Protein AF-A0A6B2ASC5-F1 (afdb_monomer)

Structure (mmCIF, N/CA/C/O backbone):
data_AF-A0A6B2ASC5-F1
#
_entry.id   AF-A0A6B2ASC5-F1
#
loop_
_atom_site.group_PDB
_atom_site.id
_atom_site.type_symbol
_atom_site.label_atom_id
_atom_site.label_alt_id
_atom_site.label_comp_id
_atom_site.label_asym_id
_atom_site.label_entity_id
_atom_site.label_seq_id
_atom_site.pdbx_PDB_ins_code
_atom_site.Cartn_x
_atom_site.Cartn_y
_atom_site.Cartn_z
_atom_site.occupancy
_atom_site.B_iso_or_equiv
_atom_site.auth_seq_id
_atom_site.auth_comp_id
_atom_site.auth_asym_id
_atom_site.auth_atom_id
_atom_site.pdbx_PDB_model_num
ATOM 1 N N . MET A 1 1 ? -7.162 -4.158 -18.419 1.00 43.94 1 MET A N 1
ATOM 2 C CA . MET A 1 1 ? -6.405 -4.932 -17.414 1.00 43.94 1 MET A CA 1
ATOM 3 C C . MET A 1 1 ? -6.646 -4.319 -16.042 1.00 43.94 1 MET A C 1
ATOM 5 O O . MET A 1 1 ? -6.363 -3.135 -15.864 1.00 43.94 1 MET A O 1
ATOM 9 N N . ASN A 1 2 ? -7.225 -5.078 -15.110 1.00 59.09 2 ASN A N 1
ATOM 10 C CA . ASN A 1 2 ? -7.170 -4.723 -13.693 1.00 59.09 2 ASN A CA 1
ATOM 11 C C . ASN A 1 2 ? -5.819 -5.207 -13.177 1.00 59.09 2 ASN A C 1
ATOM 13 O O . ASN A 1 2 ? -5.528 -6.397 -13.220 1.00 59.09 2 ASN A O 1
ATOM 17 N N . SER A 1 3 ? -4.963 -4.257 -12.816 1.00 81.31 3 SER A N 1
ATOM 18 C CA . SER A 1 3 ? -3.687 -4.556 -12.181 1.00 81.31 3 SER A CA 1
ATOM 19 C C . SER A 1 3 ? -3.972 -4.977 -10.741 1.00 81.31 3 SER A C 1
ATOM 21 O O . SER A 1 3 ? -4.785 -4.328 -10.086 1.00 81.31 3 SER A O 1
ATOM 23 N N . ILE A 1 4 ? -3.291 -6.004 -10.229 1.00 89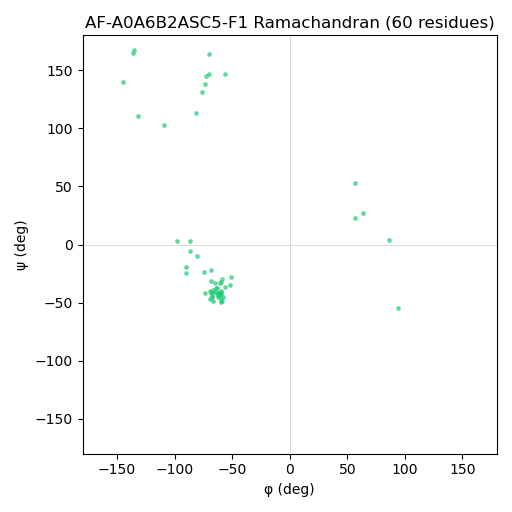.50 4 ILE A N 1
ATOM 24 C CA . ILE A 1 4 ? -3.415 -6.456 -8.830 1.00 89.50 4 ILE A CA 1
ATOM 25 C C . ILE A 1 4 ? -3.245 -5.304 -7.823 1.00 89.50 4 ILE A C 1
ATOM 27 O O . ILE A 1 4 ? -3.842 -5.297 -6.750 1.00 89.50 4 ILE A O 1
ATOM 31 N N . TYR A 1 5 ? -2.483 -4.272 -8.195 1.00 90.00 5 TYR A N 1
ATOM 32 C CA . TYR A 1 5 ? -2.316 -3.065 -7.392 1.00 90.00 5 TYR A CA 1
ATOM 33 C C . TYR A 1 5 ? -3.593 -2.220 -7.294 1.00 90.00 5 TYR A C 1
ATOM 35 O O . TYR A 1 5 ? -3.811 -1.572 -6.276 1.00 90.00 5 TYR A O 1
ATOM 43 N N . LYS A 1 6 ? -4.454 -2.219 -8.320 1.00 92.19 6 LYS A N 1
ATOM 44 C CA . LYS A 1 6 ? -5.771 -1.562 -8.263 1.00 92.19 6 LYS A CA 1
ATOM 45 C C . LYS A 1 6 ? -6.704 -2.296 -7.311 1.00 92.19 6 LYS A C 1
ATOM 47 O O . LYS A 1 6 ? -7.396 -1.636 -6.544 1.00 92.19 6 LYS A O 1
ATOM 52 N N . ASP A 1 7 ? -6.669 -3.625 -7.316 1.00 93.38 7 ASP A N 1
ATOM 53 C CA . ASP A 1 7 ? -7.455 -4.440 -6.388 1.00 93.38 7 ASP A CA 1
ATOM 54 C C . ASP A 1 7 ? -6.966 -4.255 -4.945 1.00 93.38 7 ASP A C 1
ATOM 56 O O . ASP A 1 7 ? -7.774 -4.108 -4.031 1.00 93.38 7 ASP A O 1
ATOM 60 N N . LEU A 1 8 ? -5.648 -4.154 -4.739 1.00 93.12 8 LEU A N 1
ATOM 61 C CA . LEU A 1 8 ? -5.064 -3.826 -3.437 1.00 93.12 8 LEU A CA 1
ATOM 62 C C . LEU A 1 8 ? -5.518 -2.444 -2.945 1.00 93.12 8 LEU A C 1
ATOM 64 O 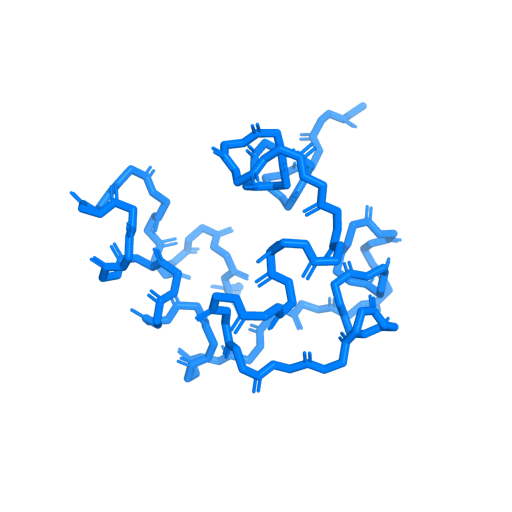O . LEU A 1 8 ? -5.874 -2.278 -1.780 1.00 93.12 8 LEU A O 1
ATOM 68 N N . VAL A 1 9 ? -5.538 -1.453 -3.839 1.00 94.50 9 VAL A N 1
ATOM 69 C CA . VAL A 1 9 ? -6.037 -0.109 -3.525 1.00 94.50 9 VAL A CA 1
ATOM 70 C C . VAL A 1 9 ? -7.525 -0.129 -3.202 1.00 94.50 9 VAL A C 1
ATOM 72 O O . VAL A 1 9 ? -7.937 0.532 -2.256 1.00 94.50 9 VAL A O 1
ATOM 75 N N . ALA A 1 10 ? -8.323 -0.901 -3.938 1.00 95.19 10 ALA A N 1
ATOM 76 C CA . ALA A 1 10 ? -9.742 -1.069 -3.654 1.00 95.19 10 ALA A CA 1
ATOM 77 C C . ALA A 1 10 ? -9.976 -1.757 -2.298 1.00 95.19 10 ALA A C 1
ATOM 79 O O . ALA A 1 10 ? -10.874 -1.353 -1.565 1.00 95.19 10 ALA A O 1
ATOM 80 N N . PHE A 1 11 ? -9.134 -2.728 -1.923 1.00 94.94 11 PHE A N 1
ATOM 81 C CA . PHE A 1 11 ? -9.190 -3.396 -0.620 1.00 94.94 11 PHE A CA 1
ATOM 82 C C . PHE A 1 11 ? -8.958 -2.422 0.543 1.00 94.94 11 PHE A C 1
ATOM 84 O O . PHE A 1 11 ? -9.663 -2.474 1.548 1.00 94.94 11 PHE A O 1
ATOM 91 N N . PHE A 1 12 ? -7.995 -1.506 0.408 1.00 94.38 12 PHE A N 1
ATOM 92 C CA . PHE A 1 12 ? -7.737 -0.466 1.411 1.00 94.38 12 PHE A CA 1
ATOM 93 C C . PHE A 1 12 ? -8.587 0.804 1.225 1.00 94.38 12 PHE A C 1
ATOM 95 O O . PHE A 1 12 ? -8.534 1.701 2.064 1.00 94.38 12 PHE A O 1
ATOM 102 N N . GLY A 1 13 ? -9.368 0.895 0.148 1.00 95.94 13 GLY A N 1
ATOM 103 C CA . GLY A 1 13 ? -10.255 2.008 -0.193 1.00 95.94 13 GLY A CA 1
ATOM 104 C C . GLY A 1 1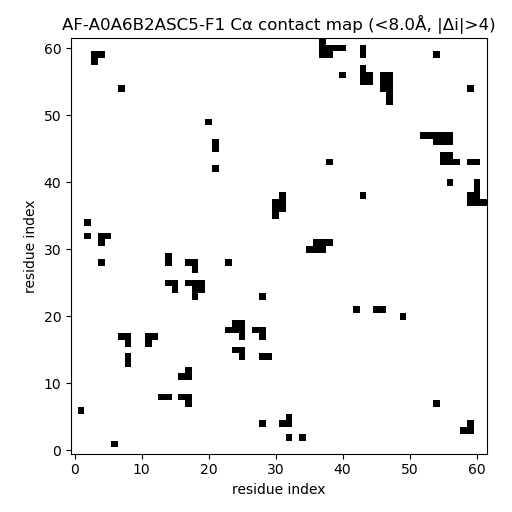3 ? -9.628 3.056 -1.119 1.00 95.94 13 GLY A C 1
ATOM 105 O O . GLY A 1 13 ? -10.190 3.356 -2.172 1.00 95.94 13 GLY A O 1
ATOM 106 N N . THR A 1 14 ? -8.474 3.625 -0.757 1.00 96.00 14 THR A N 1
ATOM 107 C CA . THR A 1 14 ? -7.802 4.668 -1.558 1.00 96.00 14 THR A CA 1
ATOM 108 C C . THR A 1 14 ? -6.297 4.441 -1.669 1.00 96.00 14 THR A C 1
ATOM 110 O O . THR A 1 14 ? -5.699 3.662 -0.920 1.00 96.00 14 THR A O 1
ATOM 113 N N . GLN A 1 15 ? -5.647 5.127 -2.618 1.00 94.88 15 GLN A N 1
ATOM 114 C CA . GLN A 1 15 ? -4.187 5.061 -2.756 1.00 94.88 15 GLN A CA 1
ATOM 115 C C . GLN A 1 15 ? -3.477 5.650 -1.532 1.00 94.88 15 GLN A C 1
ATOM 117 O O . GLN A 1 15 ? -2.422 5.154 -1.154 1.00 94.88 15 GLN A O 1
ATOM 122 N N . GLU A 1 16 ? -4.065 6.665 -0.898 1.00 96.75 16 GLU A N 1
ATOM 123 C CA . GLU A 1 16 ? -3.549 7.292 0.325 1.00 96.75 16 GLU A CA 1
ATOM 124 C C . GLU A 1 16 ? -3.659 6.335 1.512 1.00 96.75 16 GLU A C 1
ATOM 126 O O . GLU A 1 16 ? -2.672 6.106 2.205 1.00 96.75 16 GLU A O 1
ATOM 131 N N . ALA A 1 17 ? -4.815 5.684 1.684 1.00 96.88 17 ALA A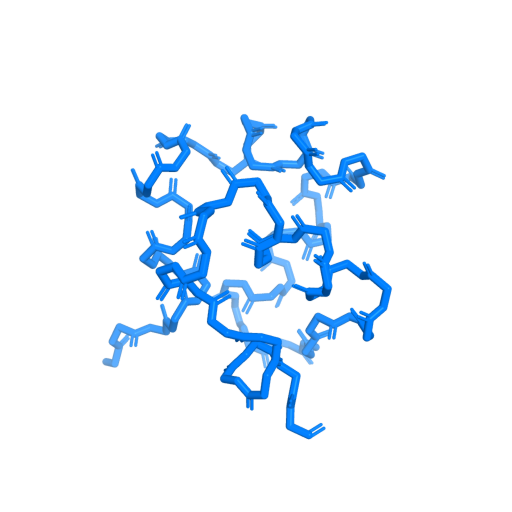 N 1
ATOM 132 C CA . ALA A 1 17 ? -5.003 4.670 2.718 1.00 96.88 17 ALA A CA 1
ATOM 133 C C . ALA A 1 17 ? -4.047 3.485 2.516 1.00 96.88 17 ALA A C 1
ATOM 135 O O . ALA A 1 17 ? -3.417 3.013 3.459 1.00 96.88 17 ALA A O 1
ATOM 136 N N . THR A 1 18 ? -3.872 3.040 1.270 1.00 96.00 18 THR A N 1
ATOM 137 C CA . THR A 1 18 ? -2.899 1.993 0.922 1.00 96.00 18 THR A CA 1
ATOM 138 C C . THR A 1 18 ? -1.479 2.415 1.292 1.00 96.00 18 THR A C 1
ATOM 140 O O . THR A 1 18 ? -0.742 1.648 1.906 1.00 96.00 18 THR A O 1
ATOM 143 N N . ALA A 1 19 ? -1.094 3.642 0.947 1.00 95.69 19 ALA A N 1
ATOM 144 C CA . ALA A 1 19 ? 0.225 4.192 1.229 1.00 95.69 19 ALA A CA 1
ATOM 145 C C . ALA A 1 19 ? 0.497 4.273 2.738 1.00 95.69 19 ALA A C 1
ATOM 147 O O . ALA A 1 19 ? 1.538 3.802 3.202 1.00 95.69 19 ALA A O 1
ATOM 148 N N . GLU A 1 20 ? -0.478 4.754 3.511 1.00 96.62 20 GLU A N 1
ATOM 149 C CA . GLU A 1 20 ? -0.418 4.806 4.971 1.00 96.62 20 GLU A CA 1
ATOM 150 C C . GLU A 1 20 ? -0.243 3.406 5.577 1.00 96.62 20 GLU A C 1
ATOM 152 O O . GLU A 1 20 ? 0.677 3.174 6.368 1.00 96.62 20 GLU A O 1
ATOM 157 N N . LYS A 1 21 ? -1.065 2.434 5.156 1.00 95.25 21 LYS A N 1
ATOM 158 C CA . LYS A 1 21 ? -0.996 1.046 5.642 1.00 95.25 21 LYS A CA 1
ATOM 159 C C . LYS A 1 21 ? 0.345 0.394 5.313 1.00 95.25 21 LYS A C 1
ATOM 161 O O . LYS A 1 21 ? 0.928 -0.283 6.161 1.00 95.25 21 LYS A O 1
ATOM 166 N N . LEU A 1 22 ? 0.862 0.619 4.107 1.00 93.88 22 LEU A N 1
ATOM 167 C CA . LEU A 1 22 ? 2.132 0.056 3.646 1.00 93.88 22 LEU A CA 1
ATOM 168 C C . LEU A 1 22 ? 3.366 0.828 4.150 1.00 93.88 22 LEU A C 1
ATOM 170 O O . LEU A 1 22 ? 4.490 0.315 4.049 1.00 93.88 22 LEU A O 1
ATOM 174 N N . LYS A 1 23 ? 3.159 2.004 4.759 1.00 95.06 23 LYS A N 1
ATOM 175 C CA . LYS A 1 23 ? 4.189 2.952 5.211 1.00 95.06 23 LYS A CA 1
ATOM 176 C C . LYS A 1 23 ? 5.111 3.385 4.070 1.00 95.06 23 LYS A C 1
ATOM 178 O O . LYS A 1 23 ? 6.331 3.243 4.163 1.00 95.06 23 LYS A O 1
ATOM 183 N N . VAL A 1 24 ? 4.508 3.852 2.983 1.00 93.88 24 VAL A N 1
ATOM 184 C CA . VAL A 1 24 ? 5.177 4.403 1.796 1.00 93.88 24 VAL A CA 1
ATOM 185 C C . VAL A 1 24 ? 4.476 5.685 1.366 1.00 93.88 24 VAL A C 1
ATOM 187 O O . VAL A 1 24 ? 3.364 5.956 1.809 1.00 93.88 24 VAL A O 1
ATOM 190 N N . ASP A 1 25 ? 5.085 6.455 0.470 1.00 94.12 25 ASP A N 1
ATOM 191 C CA . ASP A 1 25 ? 4.410 7.596 -0.145 1.00 94.12 25 ASP A CA 1
ATOM 192 C C . ASP A 1 25 ? 3.307 7.15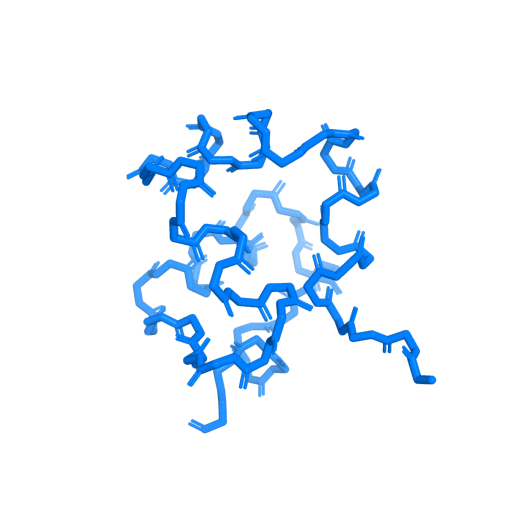4 -1.114 1.00 94.12 25 ASP A C 1
ATOM 194 O O . ASP A 1 25 ? 3.444 6.166 -1.844 1.00 94.12 25 ASP A O 1
ATOM 198 N N . GLN A 1 26 ? 2.236 7.944 -1.207 1.00 94.25 26 GLN A N 1
ATOM 199 C CA . GLN A 1 26 ? 1.155 7.707 -2.170 1.00 94.25 26 GLN A CA 1
ATOM 200 C C . GLN A 1 26 ? 1.657 7.701 -3.623 1.00 94.25 26 GLN A C 1
ATOM 202 O O . GLN A 1 26 ? 1.148 6.942 -4.451 1.00 94.25 26 GLN A O 1
ATOM 207 N N . SER A 1 27 ? 2.720 8.452 -3.925 1.00 93.19 27 SER A N 1
ATOM 208 C CA . SER A 1 27 ? 3.399 8.426 -5.225 1.00 93.19 27 SER A CA 1
ATOM 209 C C . SER A 1 27 ? 3.964 7.041 -5.575 1.00 93.19 27 SER A C 1
ATOM 211 O O . SER A 1 27 ? 3.924 6.644 -6.741 1.00 93.19 27 SER A O 1
ATOM 213 N N . THR A 1 28 ? 4.406 6.268 -4.576 1.00 91.69 28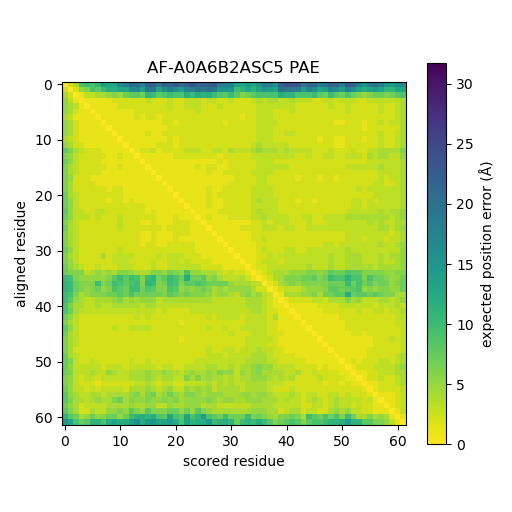 THR A N 1
ATOM 214 C CA . THR A 1 28 ? 4.882 4.884 -4.747 1.00 91.69 28 THR A CA 1
ATOM 215 C C . THR A 1 28 ? 3.727 3.966 -5.138 1.00 91.69 28 THR A C 1
ATOM 217 O O . THR A 1 28 ? 3.841 3.190 -6.088 1.00 91.69 28 THR A O 1
ATOM 220 N N . VAL A 1 29 ? 2.580 4.098 -4.464 1.00 92.31 29 VAL A N 1
ATOM 221 C CA . VAL A 1 29 ? 1.356 3.348 -4.795 1.00 92.31 29 VAL A CA 1
ATOM 222 C C . VAL A 1 29 ? 0.867 3.706 -6.199 1.00 92.31 29 VAL A C 1
ATOM 224 O O . VAL A 1 29 ? 0.564 2.818 -6.993 1.00 92.31 29 VAL A O 1
ATOM 227 N N . SER A 1 30 ? 0.871 4.993 -6.550 1.00 92.81 30 SER A N 1
ATOM 228 C CA . SER A 1 30 ? 0.533 5.476 -7.893 1.00 92.81 30 SER A CA 1
ATOM 229 C C . SER A 1 30 ? 1.463 4.895 -8.966 1.00 92.81 30 SER A C 1
ATOM 231 O O . SER A 1 30 ? 0.996 4.487 -10.030 1.00 92.81 30 SER A O 1
ATOM 233 N N . GLY A 1 31 ? 2.766 4.783 -8.683 1.00 91.12 31 GLY A N 1
ATOM 234 C CA . GLY A 1 31 ? 3.740 4.125 -9.557 1.00 91.12 31 GLY A CA 1
ATOM 235 C C . GLY A 1 31 ? 3.427 2.647 -9.810 1.00 91.12 31 GLY A C 1
ATOM 236 O O . GLY A 1 31 ? 3.479 2.215 -10.963 1.00 91.12 31 GLY A O 1
ATOM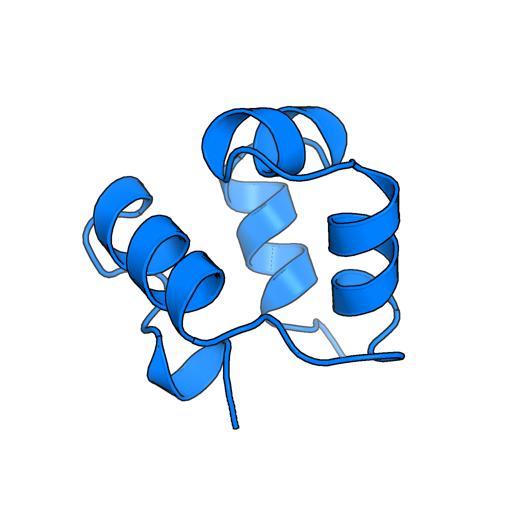 237 N N . CYS A 1 32 ? 3.029 1.912 -8.765 1.00 88.75 32 CYS A N 1
ATOM 238 C CA . CYS A 1 32 ? 2.622 0.505 -8.861 1.00 88.75 32 CYS A CA 1
ATOM 239 C C . CYS A 1 32 ? 1.326 0.351 -9.669 1.00 88.75 32 CYS A C 1
ATOM 241 O O . CYS A 1 32 ? 1.267 -0.422 -10.617 1.00 88.75 32 CYS A O 1
ATOM 243 N N . VAL A 1 33 ? 0.295 1.146 -9.359 1.00 90.25 33 VAL A N 1
ATOM 244 C CA . VAL A 1 33 ? -1.008 1.127 -10.056 1.00 90.25 33 VAL A CA 1
ATOM 245 C C . VAL A 1 33 ? -0.882 1.446 -11.548 1.00 90.25 33 VAL A C 1
ATOM 247 O O . VAL A 1 33 ? -1.668 0.951 -12.357 1.00 90.25 33 VAL A O 1
ATOM 250 N N . ARG A 1 34 ? 0.087 2.292 -11.911 1.00 88.88 34 ARG A N 1
ATOM 251 C CA . ARG A 1 34 ? 0.418 2.647 -13.299 1.00 88.88 34 ARG A CA 1
ATOM 252 C C . ARG A 1 34 ? 1.399 1.672 -13.952 1.00 88.88 34 ARG A C 1
ATOM 254 O O . ARG A 1 34 ? 1.823 1.938 -15.070 1.00 88.88 34 ARG A O 1
ATOM 261 N N . GLU A 1 35 ? 1.792 0.611 -13.246 1.00 81.25 35 GLU A N 1
ATOM 262 C CA . GLU A 1 35 ? 2.708 -0.437 -13.715 1.00 81.25 35 GLU A CA 1
ATOM 263 C C . GLU A 1 35 ? 4.073 0.111 -14.168 1.00 81.25 35 GLU A C 1
ATOM 265 O O . GLU A 1 35 ? 4.794 -0.527 -14.929 1.00 81.25 35 GLU A O 1
ATOM 270 N N . LYS A 1 36 ? 4.458 1.302 -13.683 1.00 77.75 36 LYS A N 1
ATOM 271 C CA . LYS A 1 36 ? 5.769 1.896 -13.978 1.00 77.75 36 LYS A CA 1
ATOM 272 C C . LYS A 1 36 ? 6.888 1.108 -13.308 1.00 77.75 36 LYS A C 1
ATOM 274 O O . LYS A 1 36 ? 7.943 0.912 -13.903 1.00 77.75 36 LYS A O 1
ATOM 279 N N . HIS A 1 37 ? 6.650 0.698 -12.063 1.00 75.06 37 HIS A N 1
ATOM 280 C CA . HIS A 1 37 ? 7.583 -0.053 -11.232 1.00 75.06 37 HIS A CA 1
ATOM 281 C C . HIS A 1 37 ? 6.788 -1.030 -10.360 1.00 75.06 37 HIS A C 1
ATOM 283 O O . HIS A 1 37 ? 5.725 -0.670 -9.854 1.00 75.06 37 HIS A O 1
ATOM 289 N N . GLY A 1 38 ? 7.300 -2.249 -10.186 1.00 73.38 38 GLY A N 1
ATOM 290 C CA . GLY A 1 38 ? 6.727 -3.219 -9.256 1.00 73.38 38 GLY A CA 1
ATOM 291 C C . GLY A 1 38 ? 6.947 -2.821 -7.795 1.00 73.38 38 GLY A C 1
ATOM 292 O O . GLY A 1 38 ? 7.786 -1.978 -7.465 1.00 73.38 38 GLY A O 1
ATOM 293 N N . MET A 1 39 ? 6.196 -3.452 -6.900 1.00 84.81 39 MET A N 1
ATOM 294 C CA . MET A 1 39 ? 6.310 -3.230 -5.463 1.00 84.81 39 MET A CA 1
ATOM 295 C C . MET A 1 39 ? 7.556 -3.937 -4.906 1.00 84.81 39 MET A C 1
ATOM 297 O O . MET A 1 39 ? 7.761 -5.113 -5.171 1.00 84.81 39 MET A O 1
ATOM 301 N N . SER A 1 40 ? 8.389 -3.251 -4.112 1.00 87.19 40 SER A N 1
ATOM 302 C CA . SER A 1 40 ? 9.565 -3.871 -3.466 1.00 87.19 40 SER A CA 1
ATOM 303 C C . SER A 1 40 ? 9.168 -5.095 -2.615 1.00 87.19 40 SER A C 1
ATOM 305 O O . SER A 1 40 ? 8.113 -5.047 -1.970 1.00 87.19 40 SER A O 1
ATOM 307 N N . PRO A 1 41 ? 10.013 -6.145 -2.507 1.00 88.69 41 PRO A N 1
ATOM 308 C CA . PRO A 1 41 ? 9.711 -7.355 -1.732 1.00 88.69 41 PRO A CA 1
ATOM 309 C C . PRO A 1 41 ? 9.274 -7.074 -0.289 1.00 88.69 41 PRO A C 1
ATOM 311 O O . PRO A 1 41 ? 8.421 -7.764 0.269 1.00 88.69 41 PRO A O 1
ATOM 314 N N . VAL A 1 42 ? 9.844 -6.033 0.327 1.00 90.62 42 VAL A N 1
ATOM 315 C CA . VAL A 1 42 ? 9.514 -5.624 1.700 1.00 90.62 42 VAL A CA 1
ATOM 316 C C . VAL A 1 42 ? 8.085 -5.090 1.787 1.00 90.62 42 VAL A C 1
ATOM 318 O O . VAL A 1 42 ? 7.369 -5.394 2.740 1.00 90.62 42 VAL A O 1
ATOM 321 N N . ILE A 1 43 ? 7.659 -4.312 0.792 1.00 91.69 43 ILE A N 1
ATOM 322 C CA . ILE A 1 43 ? 6.317 -3.728 0.733 1.00 91.69 43 ILE A CA 1
ATOM 323 C C . ILE A 1 43 ? 5.299 -4.822 0.379 1.00 91.69 43 ILE A C 1
ATOM 325 O O . ILE A 1 43 ? 4.263 -4.912 1.031 1.00 91.69 43 ILE A O 1
ATOM 329 N N . ALA A 1 44 ? 5.632 -5.716 -0.558 1.00 92.19 44 ALA A N 1
ATOM 330 C CA . ALA A 1 44 ? 4.793 -6.855 -0.930 1.00 92.19 44 ALA A CA 1
ATOM 331 C C . ALA A 1 44 ? 4.526 -7.788 0.267 1.00 92.19 44 ALA A C 1
ATOM 333 O O . ALA A 1 44 ? 3.385 -8.165 0.522 1.00 92.19 44 ALA A O 1
ATOM 334 N N . LYS A 1 45 ? 5.553 -8.075 1.081 1.00 93.56 45 LYS A N 1
ATOM 335 C CA . LYS A 1 45 ? 5.403 -8.846 2.327 1.00 93.56 45 LYS A CA 1
ATOM 336 C C . LYS A 1 45 ? 4.505 -8.144 3.354 1.00 93.56 45 LYS A C 1
ATOM 338 O O . LYS A 1 45 ? 3.753 -8.803 4.068 1.00 93.56 45 LYS A O 1
ATOM 343 N N . ARG A 1 46 ? 4.576 -6.811 3.458 1.00 94.31 46 ARG A N 1
ATOM 344 C CA . ARG A 1 46 ? 3.676 -6.038 4.335 1.00 94.31 46 ARG A CA 1
ATOM 345 C C . ARG A 1 46 ? 2.238 -6.085 3.839 1.00 94.31 46 ARG A C 1
ATOM 347 O O . ARG A 1 46 ? 1.345 -6.287 4.651 1.00 94.31 46 ARG A O 1
ATOM 354 N N . ALA A 1 47 ? 2.025 -5.916 2.537 1.00 94.00 47 ALA A N 1
ATOM 355 C CA . ALA A 1 47 ? 0.707 -6.014 1.924 1.00 94.00 47 ALA A CA 1
ATOM 356 C C . ALA A 1 47 ? 0.080 -7.391 2.185 1.00 94.00 47 ALA A C 1
ATOM 358 O O . ALA A 1 47 ? -1.060 -7.465 2.632 1.00 94.00 47 ALA A O 1
ATOM 359 N N . GLU A 1 48 ? 0.847 -8.469 2.019 1.00 95.06 48 GLU A N 1
ATOM 360 C CA . GLU A 1 48 ? 0.405 -9.830 2.334 1.00 95.06 48 GLU A CA 1
ATOM 361 C C . GLU A 1 48 ? -0.007 -9.978 3.805 1.00 95.06 48 GLU A C 1
ATOM 363 O O . GLU A 1 48 ? -1.105 -10.448 4.097 1.00 95.06 48 GLU A O 1
ATOM 368 N N . ALA A 1 49 ? 0.822 -9.500 4.738 1.00 95.12 49 ALA A N 1
ATOM 369 C CA . ALA A 1 49 ? 0.516 -9.560 6.166 1.00 95.12 49 ALA A CA 1
ATOM 370 C C . ALA A 1 49 ? -0.736 -8.743 6.546 1.00 95.12 49 ALA A C 1
ATOM 372 O O . ALA A 1 49 ? -1.561 -9.205 7.329 1.00 95.12 49 ALA A O 1
ATOM 373 N N . LEU A 1 50 ? -0.895 -7.540 5.986 1.00 94.88 50 LEU A N 1
ATOM 374 C CA . LEU A 1 50 ? -2.012 -6.630 6.282 1.00 94.88 50 LEU A CA 1
ATOM 375 C C . LEU A 1 50 ? -3.333 -7.068 5.651 1.00 94.88 50 LEU A C 1
ATOM 377 O O . LEU A 1 50 ? -4.397 -6.686 6.129 1.00 94.88 50 LEU A O 1
ATOM 381 N N . THR A 1 51 ? -3.261 -7.852 4.581 1.00 94.19 51 THR A N 1
ATOM 382 C CA . THR A 1 51 ? -4.430 -8.377 3.869 1.00 94.19 51 THR A CA 1
ATOM 383 C C . THR A 1 51 ? -4.765 -9.807 4.285 1.00 94.19 51 THR A C 1
ATOM 385 O O . THR A 1 51 ? -5.672 -10.408 3.720 1.00 94.19 51 THR A O 1
ATOM 388 N N . GLY A 1 52 ? -4.040 -10.379 5.255 1.00 92.31 52 GLY A N 1
ATOM 389 C CA . GLY A 1 52 ? -4.251 -11.756 5.703 1.00 92.31 52 GLY A CA 1
ATOM 390 C C . GLY A 1 52 ? -3.972 -12.803 4.619 1.00 92.31 52 GLY A C 1
ATOM 391 O O . GLY A 1 52 ? -4.573 -13.872 4.635 1.00 92.31 52 GLY A O 1
ATOM 392 N N . GLY A 1 53 ? -3.096 -12.498 3.658 1.00 91.81 53 GLY A N 1
ATOM 393 C CA . GLY A 1 53 ? -2.744 -13.401 2.560 1.00 91.81 53 GLY A CA 1
ATOM 394 C C . GLY A 1 53 ? -3.661 -13.340 1.336 1.00 91.81 53 GLY A C 1
ATOM 395 O O . GLY A 1 53 ? -3.440 -14.106 0.400 1.00 91.81 53 GLY A O 1
ATOM 396 N N . VAL A 1 54 ? -4.649 -12.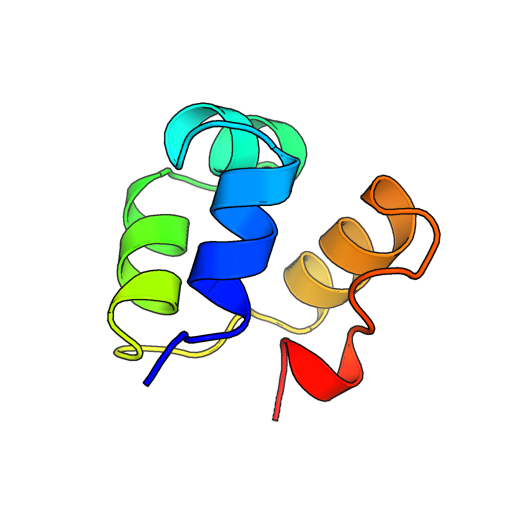433 1.297 1.00 92.06 54 VAL A N 1
ATOM 397 C CA . VAL A 1 54 ? -5.479 -12.202 0.094 1.00 92.06 54 VAL A CA 1
ATOM 398 C C . VAL A 1 54 ? -4.607 -11.764 -1.083 1.00 92.06 54 VAL A C 1
ATOM 400 O O . VAL A 1 54 ? -4.786 -12.240 -2.202 1.00 92.06 54 VAL A O 1
ATOM 403 N N . PHE A 1 55 ? -3.619 -10.906 -0.820 1.00 91.62 55 PHE A N 1
ATOM 404 C CA . PHE A 1 55 ? -2.631 -10.487 -1.806 1.00 91.62 55 PHE A CA 1
ATOM 405 C C . PHE A 1 55 ? -1.277 -11.099 -1.465 1.00 91.62 55 PHE A C 1
ATOM 407 O O . PHE A 1 55 ? -0.588 -10.634 -0.558 1.00 91.62 55 PHE A O 1
ATOM 414 N N . LYS A 1 56 ? -0.883 -12.147 -2.192 1.00 89.62 56 LYS A N 1
ATOM 415 C CA . LYS A 1 56 ? 0.412 -12.801 -1.976 1.00 89.62 56 LYS A CA 1
ATOM 416 C C . LYS A 1 56 ? 1.561 -11.940 -2.472 1.00 89.62 56 LYS A C 1
ATOM 418 O O . LYS A 1 56 ? 1.462 -11.302 -3.524 1.00 89.62 56 LYS A O 1
ATOM 423 N N . LYS A 1 57 ? 2.693 -11.988 -1.765 1.00 86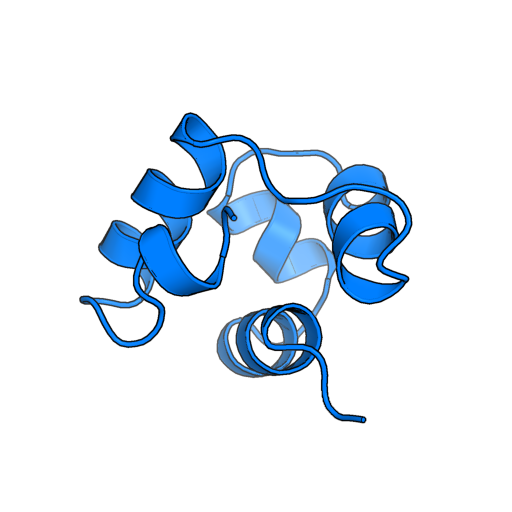.94 57 LYS A N 1
ATOM 424 C CA . LYS A 1 57 ? 3.896 -11.247 -2.169 1.00 86.94 57 LYS A CA 1
ATOM 425 C C . LYS A 1 57 ? 4.340 -11.602 -3.594 1.00 86.94 57 LYS A C 1
ATOM 427 O O . LYS A 1 57 ? 4.767 -10.714 -4.312 1.00 86.94 57 LYS A O 1
ATOM 432 N N . GLU A 1 58 ? 4.196 -12.866 -4.002 1.00 85.12 58 GLU A N 1
ATOM 433 C CA . GLU A 1 58 ? 4.613 -13.384 -5.318 1.00 85.12 58 GLU A CA 1
ATOM 434 C C . GLU A 1 58 ? 3.764 -12.825 -6.464 1.00 85.12 58 GLU A C 1
ATOM 436 O O . GLU A 1 58 ? 4.183 -12.821 -7.613 1.00 85.12 58 GLU A O 1
ATOM 441 N N . SER A 1 59 ? 2.552 -12.360 -6.161 1.00 84.62 59 SER A N 1
ATOM 442 C CA . SER A 1 59 ? 1.680 -11.716 -7.141 1.00 84.62 59 SER A CA 1
ATOM 443 C C . SER A 1 59 ? 1.897 -10.201 -7.189 1.00 84.62 59 SER A C 1
ATOM 445 O O . SER A 1 59 ? 1.611 -9.572 -8.202 1.00 84.62 59 SER A O 1
ATOM 447 N N . LEU A 1 60 ? 2.397 -9.608 -6.098 1.00 81.38 60 LEU A N 1
ATOM 448 C CA . LEU A 1 60 ? 2.704 -8.177 -5.982 1.00 81.38 60 LEU A CA 1
ATOM 449 C C . LEU A 1 60 ? 4.142 -7.830 -6.395 1.00 81.38 60 LEU A C 1
ATOM 451 O O . LEU A 1 60 ? 4.428 -6.663 -6.670 1.00 81.38 60 LEU A O 1
ATOM 455 N N . TRP A 1 61 ? 5.038 -8.812 -6.413 1.00 76.12 61 TRP A N 1
ATOM 456 C CA . TRP A 1 61 ? 6.441 -8.691 -6.789 1.00 76.12 61 TRP A CA 1
ATOM 457 C C . TRP A 1 61 ? 6.785 -9.822 -7.773 1.00 76.12 61 TRP A C 1
ATOM 459 O O . TRP A 1 61 ? 6.766 -10.979 -7.348 1.00 76.12 61 TRP A O 1
ATOM 469 N N . PRO A 1 62 ? 7.039 -9.513 -9.060 1.00 60.75 62 PRO A N 1
ATOM 470 C CA . PRO A 1 62 ? 7.601 -10.472 -10.008 1.00 60.75 62 PRO A CA 1
ATOM 471 C C . PRO A 1 62 ? 9.099 -10.710 -9.780 1.00 60.75 62 PRO A C 1
ATOM 473 O O . PRO A 1 62 ? 9.795 -9.768 -9.329 1.00 60.75 62 PRO A O 1
#

InterPro domains:
  IPR010982 Lambda repressor-like, DNA-binding domain superfamily [G3DSA:1.10.260.40] (1-62)
  IPR010982 Lambda repressor-like, DNA-binding domain superfamily [SSF47413] (5-62)

pLDDT: mean 89.06, std 9.65, range [43.94, 96.88]

Organism: Pseudomonas syringae (NCBI:txid317)

Mean predicted aligned error: 3.43 Å

Solvent-accessible surface area (backbone atoms only — not comparable to full-atom values): 3478 Å² total; per-residue (Å²): 134,88,48,70,52,49,54,51,21,56,74,52,64,34,51,58,49,35,11,62,77,58,71,50,55,43,68,57,46,52,34,35,57,68,65,75,42,76,43,54,69,72,48,18,47,46,46,12,64,76,52,76,54,78,46,44,35,72,78,46,28,130

Secondary structure (DSSP, 8-state):
---HHHHHHHHHSSHHHHHHHHTS-HHHHHHHHTTSSPPPHHHHHHHHHHTTTSS-HHHH--

Nearest PDB structures (foldseek):
  6jpi-assembly1_C  TM=8.218E-01  e=1.093E-01  Pseudomonas aeruginosa PAO1
  8c7k-assembly1_A  TM=7.045E-01  e=4.947E-02  Escherichia coli O157:H7
  3vk0-assembly1_A  TM=7.228E-01  e=9.757E-02  Neisseria meningitidis MC58
  6xgt-assembly1_E  TM=6.923E-01  e=1.624E-01  Thermomyces lanuginosus
  2eby-assembly1_B  TM=8.006E-01  e=4.498E-01  Escherichia coli

Radius of gyration: 9.91 Å; Cα contacts (8 Å, |Δi|>4): 69; chains: 1; bounding box: 20×22×24 Å

Sequence (62 aa):
MNSIYKDLVAFFGTQEATAEKLKVDQSTVSGCVREKHGMSPVIAKRAEALTGGVFKKESLWP

Foldseek 3Di:
DQQVLNVLCVVLPHLCSLCVQLVHDSVVSVCLRVVVDADPLSSLVSSCVVVVNPRHSVSRHD